Protein AF-A0A6A0BCC6-F1 (afdb_monomer_lite)

Secondary structure (DSSP, 8-state):
-EEEEEEEETTTTEEEEE----TT---EES-GGGS--BS-HHHHHHHHHHHHHH--SEEEEEEE---

Structure (mmCIF, N/CA/C/O backbone):
data_AF-A0A6A0BCC6-F1
#
_entry.id   AF-A0A6A0BCC6-F1
#
loop_
_atom_site.group_PDB
_atom_site.id
_atom_site.type_symbol
_atom_site.label_atom_id
_atom_site.label_alt_id
_atom_site.label_comp_id
_atom_site.label_asym_id
_atom_site.label_entity_id
_atom_site.label_seq_id
_atom_site.pdbx_PDB_ins_code
_atom_site.Cartn_x
_atom_site.Cartn_y
_atom_site.Cartn_z
_atom_site.occupancy
_atom_site.B_iso_or_equiv
_atom_site.auth_seq_id
_atom_site.auth_comp_id
_atom_site.auth_asym_id
_atom_site.auth_atom_id
_atom_site.pdbx_PDB_model_num
ATOM 1 N N . MET A 1 1 ? -6.054 12.278 8.258 1.00 74.44 1 MET A N 1
ATOM 2 C CA . MET A 1 1 ? -6.063 11.296 7.150 1.00 74.44 1 MET A CA 1
ATOM 3 C C . MET A 1 1 ? -4.851 10.390 7.260 1.00 74.44 1 MET A C 1
ATOM 5 O O . MET A 1 1 ? -3.759 10.877 7.540 1.00 74.44 1 MET A O 1
ATOM 9 N N . SER A 1 2 ? -5.046 9.087 7.088 1.00 83.75 2 SER A N 1
ATOM 10 C CA . SER A 1 2 ? -3.957 8.111 6.967 1.00 83.75 2 SER A CA 1
ATOM 11 C C . SER A 1 2 ? -3.919 7.581 5.539 1.00 83.75 2 SER A C 1
ATOM 13 O O . SER A 1 2 ? -4.948 7.525 4.888 1.00 83.75 2 SER A O 1
ATOM 15 N N . TYR A 1 3 ? -2.762 7.157 5.051 1.00 86.19 3 TYR A N 1
ATOM 16 C CA . TYR A 1 3 ? -2.618 6.597 3.707 1.00 86.19 3 TYR A CA 1
ATOM 17 C C . TYR A 1 3 ? -2.065 5.185 3.813 1.00 86.19 3 TYR A C 1
ATOM 19 O O . TYR A 1 3 ? -1.144 4.942 4.587 1.00 86.19 3 TYR A O 1
ATOM 27 N N . ILE A 1 4 ? -2.594 4.251 3.039 1.00 87.50 4 ILE A N 1
ATOM 28 C CA . ILE A 1 4 ? -2.067 2.889 2.931 1.00 87.50 4 ILE A CA 1
ATOM 29 C C . ILE A 1 4 ? -1.722 2.61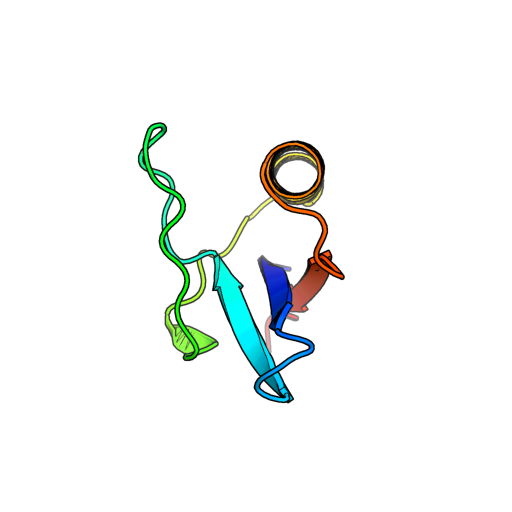0 1.477 1.00 87.50 4 ILE A C 1
ATOM 31 O O . ILE A 1 4 ? -2.291 3.206 0.565 1.00 87.50 4 ILE A O 1
ATOM 35 N N . ILE A 1 5 ? -0.782 1.702 1.256 1.00 86.62 5 ILE A N 1
ATOM 36 C CA . ILE A 1 5 ? -0.411 1.274 -0.090 1.00 86.62 5 ILE A CA 1
ATOM 37 C C . ILE A 1 5 ? -0.950 -0.124 -0.287 1.00 86.62 5 ILE A C 1
ATOM 39 O O . ILE A 1 5 ? -0.673 -1.010 0.524 1.00 86.62 5 ILE A O 1
ATOM 43 N N . SER A 1 6 ? -1.704 -0.310 -1.360 1.00 87.56 6 SER A N 1
ATOM 44 C CA . SER A 1 6 ? -2.223 -1.602 -1.760 1.00 87.56 6 SER A CA 1
ATOM 45 C C . SER A 1 6 ? -1.847 -1.934 -3.193 1.00 87.56 6 SER A C 1
ATOM 47 O O . SER A 1 6 ? -1.499 -1.065 -3.987 1.00 87.56 6 SER A O 1
ATOM 49 N N . TYR A 1 7 ? -1.886 -3.212 -3.532 1.00 85.44 7 TYR A N 1
ATOM 50 C CA . TYR A 1 7 ? -1.847 -3.678 -4.907 1.00 85.44 7 TYR A CA 1
ATOM 51 C C . TYR A 1 7 ? -2.800 -4.850 -5.065 1.00 85.44 7 TYR A C 1
ATOM 53 O O . TYR A 1 7 ? -3.074 -5.588 -4.116 1.00 85.44 7 TYR A O 1
ATOM 61 N N . THR A 1 8 ? -3.313 -5.024 -6.277 1.00 83.00 8 THR A N 1
ATOM 62 C CA . THR A 1 8 ? -4.145 -6.184 -6.603 1.00 83.00 8 THR A CA 1
ATOM 63 C C . THR A 1 8 ? -3.286 -7.204 -7.328 1.00 83.00 8 THR A C 1
ATOM 65 O O . THR A 1 8 ? -2.777 -6.940 -8.416 1.00 83.00 8 THR A O 1
ATOM 68 N N . GLY A 1 9 ? -3.101 -8.378 -6.725 1.00 75.19 9 GLY A N 1
ATOM 69 C CA . GLY A 1 9 ? -2.393 -9.473 -7.378 1.00 75.19 9 GLY A CA 1
ATOM 70 C C . GLY A 1 9 ? -3.242 -10.024 -8.522 1.00 75.19 9 GLY A C 1
ATOM 71 O O . GLY A 1 9 ? -4.233 -10.705 -8.270 1.00 75.19 9 GLY A O 1
ATOM 72 N N . VAL A 1 10 ? -2.852 -9.758 -9.770 1.00 65.94 10 VAL A N 1
ATOM 73 C CA . VAL A 1 10 ? -3.646 -10.070 -10.979 1.00 65.94 10 VAL A CA 1
ATOM 74 C C . VAL A 1 10 ? -4.001 -11.560 -11.084 1.00 65.94 10 VAL A C 1
ATOM 76 O O . VAL A 1 10 ? -5.109 -11.909 -11.477 1.00 65.94 10 VAL A O 1
ATOM 79 N N . LYS A 1 11 ? -3.093 -12.447 -10.651 1.00 66.19 11 LYS A N 1
ATOM 80 C CA . LYS A 1 11 ? -3.303 -13.906 -10.662 1.00 66.19 11 LYS A CA 1
ATOM 81 C C . LYS A 1 11 ? -4.260 -14.420 -9.584 1.00 66.19 11 LYS A C 1
ATOM 83 O O . LYS A 1 11 ? -4.847 -15.476 -9.771 1.00 66.19 11 LYS A O 1
ATOM 88 N N . LEU A 1 12 ? -4.395 -13.713 -8.463 1.00 65.50 12 LEU A N 1
ATOM 89 C CA . LEU A 1 12 ? -5.150 -14.196 -7.301 1.00 65.50 12 LEU A CA 1
ATOM 90 C C . LEU A 1 12 ? -6.417 -13.376 -7.025 1.00 65.50 12 LEU A C 1
ATOM 92 O O . LEU A 1 12 ? -7.218 -13.788 -6.198 1.00 65.50 12 LEU A O 1
ATOM 96 N N . LYS A 1 13 ? -6.606 -12.215 -7.676 1.00 72.56 13 LYS A N 1
ATOM 97 C CA . LYS A 1 13 ? -7.652 -11.219 -7.348 1.00 72.56 13 LYS A CA 1
ATOM 98 C C . LYS A 1 13 ? -7.676 -10.818 -5.861 1.00 72.56 13 LYS A C 1
ATOM 100 O O . LYS A 1 13 ? -8.658 -10.266 -5.377 1.00 72.56 13 LYS A O 1
ATOM 105 N N . ILE A 1 14 ? -6.583 -11.067 -5.139 1.00 79.44 14 ILE A N 1
ATOM 106 C CA . ILE A 1 14 ? -6.420 -10.707 -3.731 1.00 79.44 14 ILE A CA 1
ATOM 107 C C . ILE A 1 14 ? -5.757 -9.336 -3.670 1.00 79.44 14 ILE A C 1
ATOM 109 O O . ILE A 1 14 ? -4.737 -9.091 -4.329 1.00 79.44 14 ILE A O 1
ATOM 113 N N . LYS A 1 15 ? -6.342 -8.449 -2.864 1.00 84.19 15 LYS A N 1
ATOM 114 C CA . LYS A 1 15 ? -5.739 -7.165 -2.528 1.00 84.19 15 LYS A CA 1
ATOM 115 C C . LYS A 1 15 ? -4.734 -7.370 -1.400 1.00 84.19 15 LYS A C 1
ATOM 117 O O . LYS A 1 15 ? -5.045 -7.949 -0.362 1.00 84.19 15 LYS A O 1
ATOM 122 N N . TRP A 1 16 ? -3.530 -6.885 -1.630 1.00 85.06 16 TRP A N 1
ATOM 123 C CA . TRP A 1 16 ? -2.424 -6.930 -0.693 1.00 85.06 16 TRP A CA 1
ATOM 124 C C . TRP A 1 16 ? -2.062 -5.513 -0.286 1.00 85.06 16 TRP A C 1
ATOM 126 O O . TRP A 1 16 ? -2.094 -4.600 -1.103 1.00 85.06 16 TRP A O 1
ATOM 136 N N . TYR A 1 17 ? -1.687 -5.340 0.969 1.0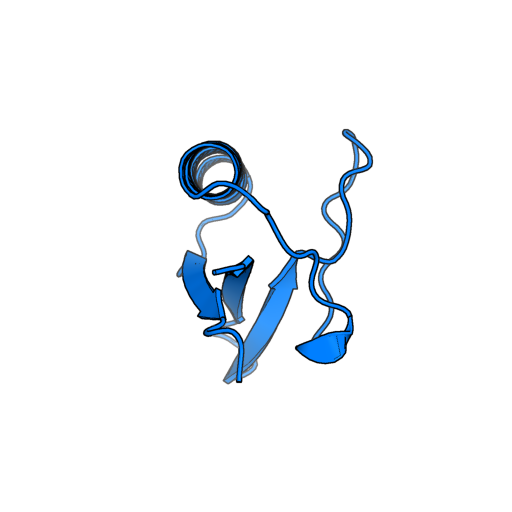0 85.19 17 TYR A N 1
ATOM 137 C CA . TYR A 1 17 ? -1.353 -4.078 1.598 1.00 85.19 17 TYR A CA 1
ATOM 138 C C . TYR A 1 17 ? 0.084 -4.121 2.101 1.00 85.19 17 TYR A C 1
ATOM 140 O O . TYR A 1 17 ? 0.522 -5.130 2.654 1.00 85.19 17 TYR A O 1
ATOM 148 N N . ALA A 1 18 ? 0.828 -3.034 1.931 1.00 78.75 18 ALA A N 1
ATOM 149 C CA . ALA A 1 18 ? 2.156 -2.909 2.521 1.00 78.75 18 ALA A CA 1
ATOM 150 C C . ALA A 1 18 ? 2.029 -2.863 4.053 1.00 78.75 18 ALA A C 1
ATOM 152 O O . ALA A 1 18 ? 1.309 -2.018 4.579 1.00 78.75 18 ALA A O 1
ATOM 153 N N . CYS A 1 19 ? 2.687 -3.784 4.760 1.00 70.50 19 CYS A N 1
ATOM 154 C CA . CYS A 1 19 ? 2.544 -3.982 6.207 1.00 70.50 19 CYS A CA 1
ATOM 155 C C . CYS A 1 19 ? 3.731 -3.441 7.014 1.00 70.50 19 CYS A C 1
ATOM 157 O O . CYS A 1 19 ? 3.575 -3.213 8.209 1.00 70.50 19 CYS A O 1
ATOM 159 N N . ASP A 1 20 ? 4.909 -3.239 6.409 1.00 66.00 20 ASP A N 1
ATOM 160 C CA . ASP A 1 20 ? 6.102 -2.942 7.200 1.00 66.00 20 ASP A CA 1
ATOM 161 C C . ASP A 1 20 ? 7.223 -2.196 6.448 1.00 66.00 20 ASP A C 1
ATOM 163 O O . ASP A 1 20 ? 7.352 -2.288 5.226 1.00 66.00 20 ASP A O 1
ATOM 167 N N . LYS A 1 21 ? 8.010 -1.435 7.223 1.00 52.47 21 LYS A N 1
ATOM 168 C CA . LYS A 1 21 ? 9.0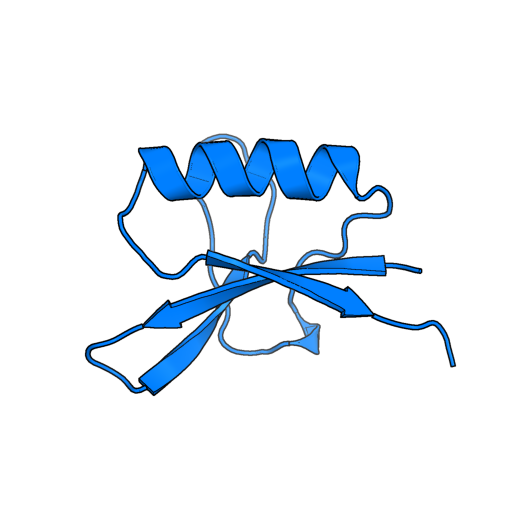92 -0.531 6.822 1.00 52.47 21 LYS A CA 1
ATOM 169 C C . LYS A 1 21 ? 10.456 -1.000 7.365 1.00 52.47 21 LYS A C 1
ATOM 171 O O . LYS A 1 21 ? 11.241 -0.171 7.815 1.00 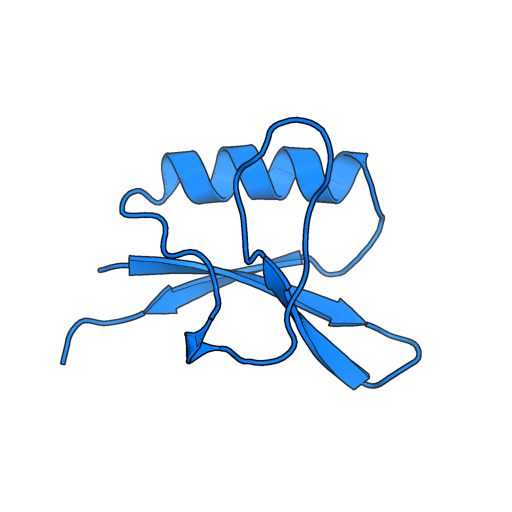52.47 21 LYS A O 1
ATOM 176 N N . TYR A 1 22 ? 10.785 -2.286 7.318 1.00 51.34 22 TYR A N 1
ATOM 177 C CA . TYR A 1 22 ? 12.186 -2.711 7.373 1.00 51.34 22 TYR A CA 1
ATOM 178 C C . TYR A 1 22 ? 12.777 -2.663 5.962 1.00 51.34 22 TYR A C 1
ATOM 180 O O . TYR A 1 22 ? 12.347 -3.377 5.061 1.00 51.34 22 TYR A O 1
ATOM 188 N N . MET A 1 23 ? 13.763 -1.778 5.779 1.00 47.31 23 MET A N 1
ATOM 189 C CA . MET A 1 23 ? 14.351 -1.298 4.514 1.00 47.31 23 MET A CA 1
ATOM 190 C C . MET A 1 23 ? 14.919 -2.381 3.565 1.00 47.31 23 MET A C 1
ATOM 192 O O . MET A 1 23 ? 15.457 -2.033 2.521 1.00 47.31 23 MET A O 1
ATOM 196 N N . ALA A 1 24 ? 14.778 -3.671 3.885 1.00 50.84 24 ALA A N 1
ATOM 197 C CA . ALA A 1 24 ? 15.260 -4.792 3.080 1.00 50.84 24 ALA A CA 1
ATOM 198 C C . ALA A 1 24 ? 14.151 -5.717 2.536 1.00 50.84 24 ALA A C 1
ATOM 200 O O . ALA A 1 24 ? 14.375 -6.375 1.523 1.00 50.84 24 ALA A O 1
ATOM 201 N N . GLN A 1 25 ? 12.963 -5.788 3.155 1.00 59.09 25 GLN A N 1
ATOM 202 C CA . GLN A 1 25 ? 11.885 -6.673 2.689 1.00 59.09 25 GLN A CA 1
ATOM 203 C C . GLN A 1 25 ? 10.511 -6.032 2.856 1.00 59.09 25 GLN A C 1
ATOM 205 O O . GLN A 1 25 ? 10.015 -5.838 3.965 1.00 59.09 25 GLN A O 1
ATOM 210 N N . TRP A 1 26 ? 9.857 -5.778 1.725 1.00 65.88 26 TRP A N 1
ATOM 211 C CA . TRP A 1 26 ? 8.451 -5.401 1.699 1.00 65.88 26 TRP A CA 1
ATOM 212 C C . TRP A 1 26 ? 7.594 -6.586 2.139 1.00 65.88 26 TRP A C 1
ATOM 214 O O . TRP A 1 26 ? 7.386 -7.532 1.376 1.00 65.88 26 TRP A O 1
ATOM 224 N N . ARG A 1 27 ? 7.084 -6.542 3.374 1.00 73.19 27 ARG A N 1
ATOM 225 C CA . ARG A 1 27 ? 6.039 -7.473 3.806 1.00 73.19 27 ARG A CA 1
ATOM 226 C C . ARG A 1 27 ? 4.685 -6.972 3.344 1.00 73.19 27 ARG A C 1
ATOM 228 O O . ARG A 1 27 ? 4.306 -5.827 3.597 1.00 73.19 27 ARG A O 1
ATOM 235 N N . PHE A 1 28 ? 3.950 -7.865 2.698 1.00 78.31 28 PHE A N 1
ATOM 236 C CA . PH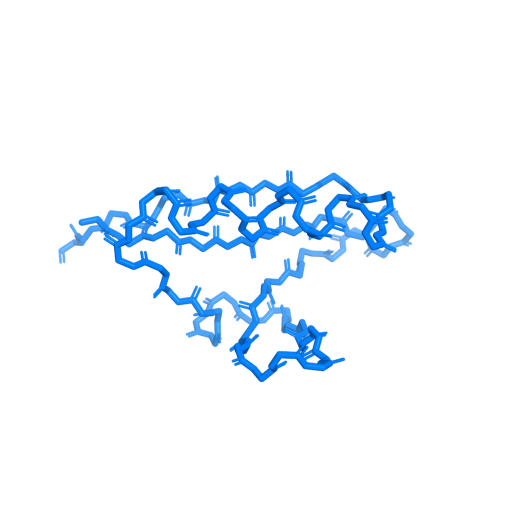E A 1 28 ? 2.584 -7.626 2.269 1.00 78.31 28 PHE A CA 1
ATOM 237 C C . PHE A 1 28 ? 1.630 -8.451 3.123 1.00 78.31 28 PHE A C 1
ATOM 239 O O . PHE A 1 28 ? 1.904 -9.609 3.425 1.00 78.31 28 PHE A O 1
ATOM 246 N N . THR A 1 29 ? 0.510 -7.854 3.501 1.00 80.38 29 THR A N 1
ATOM 247 C CA . THR A 1 29 ? -0.587 -8.513 4.211 1.00 80.38 29 THR A CA 1
ATOM 248 C C . THR A 1 29 ? -1.862 -8.382 3.391 1.00 80.38 29 THR A C 1
ATOM 250 O O . THR A 1 29 ? -2.049 -7.390 2.700 1.00 80.38 29 THR A O 1
ATOM 253 N N . ASN A 1 30 ? -2.747 -9.366 3.435 1.00 84.81 30 ASN A N 1
ATOM 254 C CA . ASN A 1 30 ? -4.093 -9.260 2.870 1.00 84.81 30 ASN A CA 1
ATOM 255 C C . ASN A 1 30 ? -5.086 -8.606 3.854 1.00 84.81 30 ASN A C 1
ATOM 257 O O . ASN A 1 30 ? -6.224 -8.324 3.487 1.00 84.81 30 ASN A O 1
ATOM 261 N N . GLU A 1 31 ? -4.668 -8.317 5.089 1.00 82.94 31 GLU A N 1
ATOM 262 C CA . GLU A 1 31 ? -5.502 -7.680 6.107 1.00 82.94 31 GLU A CA 1
ATOM 263 C C . GLU A 1 31 ? -5.316 -6.158 6.102 1.00 82.94 31 GLU A C 1
ATOM 265 O O . GLU A 1 31 ? -4.295 -5.636 6.553 1.00 82.94 31 GLU A O 1
ATOM 270 N N . LYS A 1 32 ? -6.346 -5.416 5.675 1.00 81.38 32 LYS A N 1
ATOM 271 C CA . LYS A 1 32 ? -6.325 -3.939 5.648 1.00 81.38 32 LYS A CA 1
ATOM 272 C C . LYS A 1 32 ? -5.986 -3.320 7.011 1.00 81.38 32 LYS A C 1
ATOM 274 O O . LYS A 1 32 ? -5.317 -2.295 7.070 1.00 81.38 32 LYS A O 1
ATOM 279 N N . ASN A 1 33 ? -6.417 -3.945 8.109 1.00 80.81 33 ASN A N 1
ATOM 280 C CA . ASN A 1 33 ? -6.135 -3.461 9.464 1.00 80.81 33 ASN A CA 1
ATOM 281 C C . ASN A 1 33 ? -4.661 -3.579 9.865 1.00 80.81 33 ASN A C 1
ATOM 283 O O . ASN A 1 33 ? -4.192 -2.768 10.660 1.00 80.81 33 ASN A O 1
ATOM 287 N N . LYS A 1 34 ? -3.934 -4.542 9.290 1.00 78.81 34 LYS A N 1
ATOM 288 C CA . LYS A 1 34 ? -2.493 -4.719 9.504 1.00 78.81 34 LYS A CA 1
ATOM 289 C C . LYS A 1 34 ? -1.655 -3.879 8.538 1.00 78.81 34 LYS A C 1
ATOM 291 O O . LYS A 1 34 ? -0.441 -3.822 8.680 1.00 78.81 34 LYS A O 1
ATOM 296 N N . ALA A 1 35 ? -2.282 -3.211 7.568 1.00 82.19 35 ALA A N 1
ATOM 297 C CA . ALA A 1 35 ? -1.586 -2.336 6.638 1.00 82.19 35 ALA A CA 1
ATOM 298 C C . ALA A 1 35 ? -0.873 -1.192 7.372 1.00 82.19 35 ALA A C 1
ATOM 300 O O . ALA A 1 35 ? -1.430 -0.545 8.264 1.00 82.19 35 ALA A O 1
ATOM 301 N N . TYR A 1 36 ? 0.348 -0.898 6.934 1.00 82.38 36 TYR A N 1
ATOM 302 C CA . TYR A 1 36 ? 1.121 0.220 7.438 1.00 82.38 36 TYR A CA 1
ATOM 303 C C . TYR A 1 36 ? 0.474 1.535 7.011 1.00 82.38 36 TYR A C 1
ATOM 305 O O . TYR A 1 36 ? 0.282 1.808 5.823 1.00 82.38 36 TYR A O 1
ATOM 313 N N . ARG A 1 37 ? 0.153 2.366 8.003 1.00 84.69 37 ARG A N 1
ATOM 314 C CA . ARG A 1 37 ? -0.491 3.663 7.806 1.00 84.69 37 ARG A CA 1
ATOM 315 C C . ARG A 1 37 ? 0.565 4.757 7.726 1.00 84.69 37 ARG A C 1
ATOM 317 O O . ARG A 1 37 ? 1.215 5.107 8.709 1.00 84.69 37 ARG A O 1
ATOM 324 N N . TYR A 1 38 ? 0.710 5.339 6.549 1.00 84.00 38 TYR A N 1
ATOM 325 C CA . TYR A 1 38 ? 1.505 6.533 6.331 1.00 84.00 38 TYR A CA 1
ATOM 326 C C . TYR A 1 38 ? 0.715 7.758 6.790 1.00 84.00 38 TYR A C 1
ATOM 328 O O . TYR A 1 38 ? -0.395 8.007 6.332 1.00 84.00 38 TYR A O 1
ATOM 336 N N . LYS A 1 39 ? 1.314 8.561 7.672 1.00 82.44 39 LYS A N 1
ATOM 337 C CA . LYS A 1 39 ? 0.742 9.849 8.102 1.00 82.44 39 LYS A CA 1
ATOM 338 C C . LYS A 1 39 ? 0.888 10.960 7.050 1.00 82.44 39 LYS A C 1
ATOM 340 O O . LYS A 1 39 ? 0.316 12.028 7.214 1.00 82.44 39 LYS A O 1
ATOM 345 N N . SER A 1 40 ? 1.653 10.719 5.982 1.00 84.50 40 SER A N 1
ATOM 346 C CA . SER A 1 40 ? 1.947 11.708 4.939 1.00 84.50 40 SER A CA 1
ATOM 347 C C . SER A 1 40 ? 1.812 11.088 3.554 1.00 84.50 40 SER A C 1
ATOM 349 O O . SER A 1 40 ? 2.416 10.044 3.283 1.00 84.50 40 SER A O 1
ATOM 351 N N . LEU A 1 41 ? 1.091 11.773 2.663 1.00 84.31 41 LEU A N 1
ATOM 352 C CA . LEU A 1 41 ? 0.928 11.365 1.267 1.00 84.31 41 LEU A CA 1
ATOM 353 C C . LEU A 1 41 ? 2.277 11.281 0.538 1.00 84.31 41 LEU A C 1
ATOM 355 O O . LEU A 1 41 ? 2.496 10.370 -0.253 1.00 84.31 41 LEU A O 1
ATOM 359 N N . GLU A 1 42 ? 3.209 12.188 0.832 1.00 86.31 42 GLU A N 1
ATOM 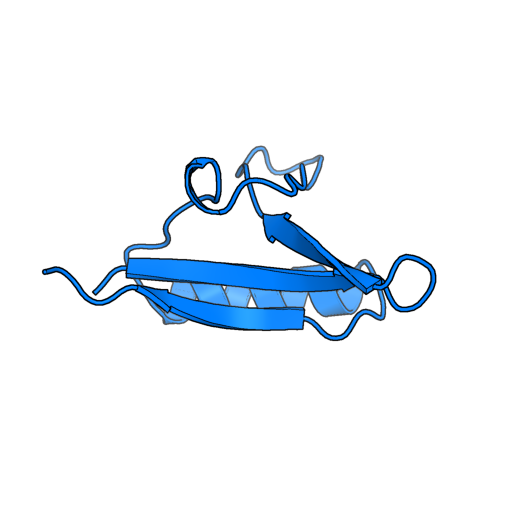360 C CA . GLU A 1 42 ? 4.547 12.203 0.227 1.00 86.31 42 GLU A CA 1
ATOM 361 C C . GLU A 1 42 ? 5.341 10.931 0.540 1.00 86.31 42 GLU A C 1
ATOM 363 O O . GLU A 1 42 ? 5.925 10.323 -0.358 1.00 86.31 42 GLU A O 1
ATOM 368 N N . LYS A 1 43 ? 5.289 10.462 1.796 1.00 83.19 43 LYS A N 1
ATOM 369 C CA . LYS A 1 43 ? 5.895 9.181 2.189 1.00 83.19 43 LYS A CA 1
ATOM 370 C C . LYS A 1 43 ? 5.241 8.016 1.452 1.00 83.19 43 LYS A C 1
ATOM 372 O O . LYS A 1 43 ? 5.953 7.142 0.965 1.00 83.19 43 LYS A O 1
ATOM 377 N N . ALA A 1 44 ? 3.913 8.025 1.328 1.00 83.62 44 ALA A N 1
ATOM 378 C CA . ALA A 1 44 ? 3.199 6.993 0.584 1.00 83.62 44 ALA A CA 1
ATOM 379 C C . ALA A 1 44 ? 3.586 6.989 -0.909 1.00 83.62 44 ALA A C 1
ATOM 381 O O . ALA A 1 44 ? 3.843 5.930 -1.473 1.00 83.62 44 ALA A O 1
ATOM 382 N N . LYS A 1 45 ? 3.724 8.161 -1.545 1.00 86.69 45 LYS A N 1
ATOM 383 C CA . LYS A 1 45 ? 4.171 8.294 -2.945 1.00 86.69 45 LYS A CA 1
ATOM 384 C C . LYS A 1 45 ? 5.608 7.816 -3.153 1.00 86.69 45 LYS A C 1
ATOM 386 O O . LYS A 1 45 ? 5.870 7.098 -4.118 1.00 86.69 45 LYS A O 1
ATOM 391 N N . ALA A 1 46 ? 6.528 8.184 -2.260 1.00 84.62 46 ALA A N 1
ATOM 392 C CA . ALA A 1 46 ? 7.924 7.751 -2.331 1.00 84.62 46 ALA A CA 1
ATOM 393 C C . ALA A 1 46 ? 8.037 6.221 -2.262 1.00 84.62 46 ALA A C 1
ATOM 395 O O . ALA A 1 46 ? 8.744 5.604 -3.059 1.00 84.62 46 ALA A O 1
ATOM 396 N N . VAL A 1 47 ? 7.271 5.607 -1.359 1.00 80.12 47 VAL A N 1
ATOM 397 C CA . VAL A 1 47 ? 7.185 4.151 -1.256 1.00 80.12 47 VAL A CA 1
ATOM 398 C C . VAL A 1 47 ? 6.547 3.534 -2.496 1.00 80.12 47 VAL A C 1
ATOM 400 O O . VAL A 1 47 ? 7.099 2.587 -3.044 1.00 80.12 47 VAL A O 1
ATOM 403 N N . LEU A 1 48 ? 5.422 4.072 -2.970 1.00 82.44 48 LEU A N 1
ATOM 404 C CA . LEU A 1 48 ? 4.737 3.574 -4.163 1.00 82.44 48 LEU A CA 1
ATOM 405 C C . LEU A 1 48 ? 5.685 3.527 -5.368 1.00 82.44 48 LEU A C 1
ATOM 407 O O . LEU A 1 48 ? 5.708 2.542 -6.102 1.00 82.44 48 LEU A O 1
ATOM 411 N N . LYS A 1 49 ? 6.496 4.578 -5.549 1.00 84.31 49 LYS A N 1
ATOM 412 C CA . LYS A 1 49 ? 7.518 4.645 -6.600 1.00 84.31 49 LYS A CA 1
ATOM 413 C C . LYS A 1 49 ? 8.538 3.517 -6.451 1.00 84.31 49 LYS A C 1
ATOM 415 O O . LYS A 1 49 ? 8.860 2.866 -7.437 1.00 84.31 49 LYS A O 1
ATOM 420 N N . HIS A 1 50 ? 9.000 3.251 -5.231 1.00 81.00 50 HIS A N 1
ATOM 421 C CA . HIS A 1 50 ? 9.924 2.151 -4.964 1.00 81.00 50 HIS A CA 1
ATOM 422 C C . HIS A 1 50 ? 9.284 0.774 -5.220 1.00 81.00 50 HIS A C 1
ATOM 424 O O . HIS A 1 50 ? 9.907 -0.087 -5.836 1.00 81.00 50 HIS A O 1
ATOM 430 N N . CYS A 1 51 ? 8.022 0.578 -4.829 1.00 76.62 51 CYS A N 1
ATOM 431 C CA . CYS A 1 51 ? 7.283 -0.658 -5.086 1.00 76.62 51 CYS A CA 1
ATOM 432 C C . CYS A 1 51 ? 7.089 -0.922 -6.585 1.00 76.62 51 CYS A C 1
ATOM 434 O O . CYS A 1 51 ? 7.277 -2.055 -7.019 1.00 76.62 51 CYS A O 1
ATOM 436 N N . LYS A 1 52 ? 6.789 0.117 -7.378 1.00 78.19 52 LYS A N 1
ATOM 437 C CA . LYS A 1 52 ? 6.689 0.023 -8.846 1.00 78.19 52 LYS A CA 1
ATOM 438 C C . LYS A 1 52 ? 8.009 -0.378 -9.507 1.00 78.19 52 LYS A C 1
ATOM 440 O O . LYS A 1 52 ? 7.988 -1.110 -10.484 1.00 78.19 52 LYS A O 1
ATOM 445 N N . ILE A 1 53 ? 9.144 0.077 -8.971 1.00 78.31 53 ILE A N 1
ATOM 446 C CA . ILE A 1 53 ? 10.475 -0.311 -9.469 1.00 78.31 53 ILE A CA 1
ATOM 447 C C . ILE A 1 53 ? 10.772 -1.781 -9.138 1.00 78.31 53 ILE A C 1
ATOM 449 O O . ILE A 1 53 ? 11.338 -2.498 -9.954 1.00 78.31 53 ILE A O 1
ATOM 453 N N . GLN A 1 54 ? 10.394 -2.232 -7.939 1.00 71.38 54 GLN A N 1
ATOM 454 C CA . GLN A 1 54 ? 10.643 -3.599 -7.470 1.00 71.38 54 GLN A CA 1
ATOM 455 C C . GLN A 1 54 ? 9.757 -4.636 -8.170 1.00 71.38 54 GLN A C 1
ATOM 457 O O . GLN A 1 54 ? 10.207 -5.747 -8.450 1.00 71.38 54 GLN A O 1
ATOM 462 N N . ARG A 1 55 ? 8.478 -4.313 -8.394 1.00 71.31 55 ARG A N 1
ATOM 463 C CA . ARG A 1 55 ? 7.500 -5.216 -9.008 1.00 71.31 55 ARG A CA 1
ATOM 464 C C . ARG A 1 55 ? 6.478 -4.442 -9.828 1.00 71.31 55 ARG A C 1
ATOM 466 O O . ARG A 1 55 ? 5.849 -3.510 -9.324 1.00 71.31 55 ARG A O 1
ATOM 473 N N . ASP A 1 56 ? 6.241 -4.922 -11.043 1.00 72.19 56 ASP A N 1
ATOM 474 C CA . ASP A 1 56 ? 5.191 -4.422 -11.925 1.00 72.19 56 ASP A CA 1
ATOM 475 C C . ASP A 1 56 ? 3.821 -4.967 -11.483 1.00 72.19 56 ASP A C 1
ATOM 477 O O . ASP A 1 56 ? 3.324 -5.987 -11.957 1.00 72.19 56 ASP A O 1
ATOM 481 N N . TYR A 1 57 ? 3.245 -4.329 -10.467 1.00 77.31 57 TYR A N 1
ATOM 482 C CA . TYR A 1 57 ? 1.864 -4.548 -10.047 1.00 77.31 57 TYR A CA 1
ATOM 483 C C . TYR A 1 57 ? 1.086 -3.236 -10.124 1.00 77.31 57 TYR A C 1
ATOM 485 O O . TYR A 1 57 ? 1.659 -2.145 -10.094 1.00 77.31 57 TYR A O 1
ATOM 493 N N . ASP A 1 58 ? -0.243 -3.337 -10.161 1.00 80.00 58 ASP A N 1
ATOM 494 C CA . ASP A 1 58 ? -1.142 -2.185 -10.068 1.00 80.00 58 ASP A CA 1
ATOM 495 C C . ASP A 1 58 ? -1.165 -1.647 -8.625 1.00 80.00 58 ASP A C 1
ATOM 497 O O . ASP A 1 58 ? -2.081 -1.907 -7.840 1.00 80.00 58 ASP A O 1
ATOM 501 N N . TRP A 1 59 ? -0.084 -0.964 -8.243 1.00 83.75 59 TRP A N 1
ATOM 502 C CA . TRP A 1 59 ? 0.065 -0.324 -6.942 1.00 83.75 59 TRP A CA 1
ATOM 503 C C . TRP A 1 59 ? -0.806 0.930 -6.850 1.00 83.75 59 TRP A C 1
ATOM 505 O O . TRP A 1 59 ? -0.746 1.810 -7.714 1.00 83.75 59 TRP A O 1
ATOM 515 N N . LYS A 1 60 ? -1.538 1.065 -5.746 1.00 87.44 60 LYS A N 1
ATOM 516 C CA . LYS A 1 60 ? -2.453 2.166 -5.443 1.00 87.44 60 LYS A CA 1
ATOM 517 C C . LYS A 1 60 ? -2.234 2.685 -4.024 1.00 87.44 60 LYS A C 1
ATOM 519 O O . LYS A 1 60 ? -1.838 1.946 -3.126 1.00 87.44 60 LYS A O 1
ATOM 524 N N . ILE A 1 61 ? -2.492 3.977 -3.831 1.00 87.88 61 ILE A N 1
ATOM 525 C CA . ILE A 1 61 ? -2.558 4.599 -2.505 1.00 87.88 61 ILE A CA 1
ATOM 526 C C . ILE A 1 61 ? -4.038 4.703 -2.150 1.00 87.88 61 ILE A C 1
ATOM 528 O O . ILE A 1 61 ? -4.805 5.294 -2.904 1.00 87.88 61 ILE A O 1
ATOM 532 N N . GLU A 1 62 ? -4.435 4.129 -1.022 1.00 87.19 62 GLU A N 1
ATOM 533 C CA . GLU A 1 62 ? -5.774 4.299 -0.465 1.00 87.19 62 GLU A CA 1
ATOM 534 C C . GLU A 1 62 ? -5.704 5.282 0.702 1.00 87.19 62 GLU A C 1
ATOM 536 O O . GLU A 1 62 ? -4.894 5.122 1.620 1.00 87.19 62 GLU A O 1
ATOM 541 N N . GLU A 1 63 ? -6.556 6.301 0.666 1.00 87.50 63 GLU A N 1
ATOM 542 C CA . GLU A 1 63 ? -6.745 7.212 1.786 1.00 87.50 63 GLU A CA 1
ATOM 543 C C . GLU A 1 63 ? -7.740 6.596 2.777 1.00 87.50 63 GLU A C 1
ATOM 545 O O . GLU A 1 63 ? -8.831 6.153 2.425 1.00 87.50 63 GLU A O 1
ATOM 550 N N . LEU A 1 64 ? -7.327 6.526 4.034 1.00 83.00 64 LEU A N 1
ATOM 551 C CA . LEU A 1 64 ? -8.156 6.206 5.180 1.00 83.00 64 LEU A CA 1
ATOM 552 C C . LEU A 1 64 ? -8.573 7.530 5.827 1.00 83.00 64 LEU A C 1
ATOM 554 O O . LEU A 1 64 ? -7.760 8.210 6.475 1.00 83.00 64 LEU A O 1
ATOM 558 N N . GLY A 1 65 ? -9.846 7.879 5.636 1.00 70.94 65 GLY A N 1
ATOM 559 C CA . GLY A 1 65 ? -10.526 8.886 6.443 1.00 70.94 65 GLY A CA 1
ATOM 560 C C . GLY A 1 65 ? -10.462 8.503 7.923 1.00 70.94 65 GLY A C 1
ATOM 561 O O . GLY A 1 65 ? -10.438 7.320 8.264 1.00 70.94 65 GLY A O 1
ATOM 562 N N . TYR A 1 66 ? -10.337 9.509 8.783 1.00 57.53 66 TYR A N 1
ATOM 563 C CA . TYR A 1 66 ? -10.577 9.336 10.213 1.00 57.53 66 TYR A CA 1
ATOM 564 C C . TYR A 1 66 ? -12.089 9.495 10.379 1.00 57.53 66 TYR A C 1
ATOM 566 O O . TYR A 1 66 ? -12.597 10.549 9.998 1.00 57.53 66 TYR A O 1
ATOM 574 N N . ASP A 1 67 ? -12.769 8.438 10.816 1.00 51.28 67 ASP A N 1
ATOM 575 C CA . ASP A 1 67 ? -14.121 8.544 11.376 1.00 51.28 67 ASP A CA 1
ATOM 576 C C . ASP A 1 67 ? -13.997 9.073 12.812 1.00 51.28 67 ASP A C 1
ATOM 578 O O . ASP A 1 67 ? -13.065 8.600 13.518 1.00 51.28 67 ASP A O 1
#

Radius of gyration: 11.22 Å; chains: 1; bounding box: 29×26×23 Å

pLDDT: mean 77.24, std 10.34, range [47.31, 87.88]

Sequence (67 aa):
MSYIISYTGVKLKIKWYACDKYMAQWRFTNEKNKAYRYKSLEKAKAVLKHCKIQRDYDWKIEELGYD

Foldseek 3Di:
DWKWKWFQDPVPSQIWTQQDDPPPDGDIDSDPVSHDTHPDPVVVVVVQVVVCVVDVTRMDMDDDDDD

Organism: NCBI:txid2709157